Protein AF-K0AZR6-F1 (afdb_monomer_lite)

Radius of gyration: 18.76 Å; chains: 1; bounding box: 40×21×53 Å

pLDDT: mean 90.81, std 9.56, range [52.62, 98.44]

Organism: Gottschalkia acidurici (strain ATCC 7906 / DSM 604 / BCRC 14475 / CIP 104303 / KCTC 5404 / NCIMB 10678 / 9a) (NCBI:txid1128398)

Foldseek 3Di:
DALVVLLVLLVVLLVVLVVVLVVQQVVQVVVLVVVVVPPDPDGDPDGDHDDQPNDPSNVVSNVSSVVSNVVSVVVVVVD

Sequence (79 aa):
MNKKLYYILGTVFIITSGILYSLERAISYFSWIGQMNADSSSFPSYPNLPNIFTNSFVPTFIVIGVILFVLGYRKHNKV

Structure (mmCIF, N/CA/C/O backbone):
data_AF-K0AZR6-F1
#
_entry.id   AF-K0AZR6-F1
#
loop_
_atom_site.group_PDB
_atom_site.id
_atom_site.type_symbol
_atom_site.label_atom_id
_atom_site.label_alt_id
_atom_site.label_comp_id
_atom_site.label_asym_id
_atom_site.label_entity_id
_atom_site.label_seq_id
_atom_site.pdbx_PDB_ins_code
_atom_site.Cartn_x
_atom_site.Cartn_y
_atom_site.Cartn_z
_atom_site.occupancy
_atom_site.B_iso_or_equiv
_atom_site.auth_seq_id
_atom_site.auth_comp_id
_atom_site.auth_asym_id
_atom_site.au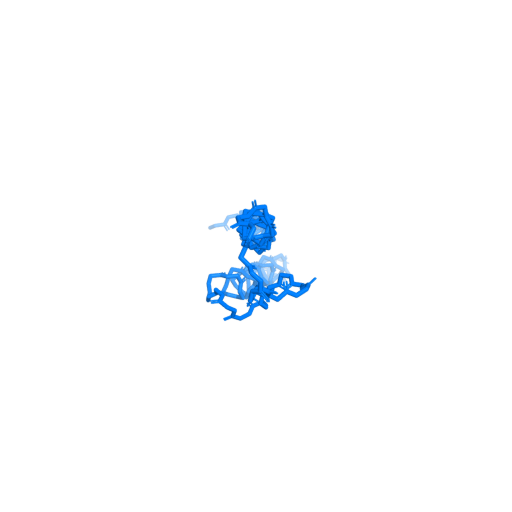th_atom_id
_atom_site.pdbx_PDB_model_num
ATOM 1 N N . MET A 1 1 ? -6.044 7.064 23.059 1.00 64.69 1 MET A N 1
ATOM 2 C CA . MET A 1 1 ? -6.024 7.311 21.593 1.00 64.69 1 MET A CA 1
ATOM 3 C C . MET A 1 1 ? -7.372 7.820 21.084 1.00 64.69 1 MET A C 1
ATOM 5 O O . MET A 1 1 ? -8.383 7.188 21.367 1.00 64.69 1 MET A O 1
ATOM 9 N N . ASN A 1 2 ? -7.415 8.952 20.379 1.00 85.12 2 ASN A N 1
ATOM 10 C CA . ASN A 1 2 ? -8.646 9.533 19.816 1.00 85.12 2 ASN A CA 1
ATOM 11 C C . ASN A 1 2 ? -9.168 8.682 18.632 1.00 85.12 2 ASN A C 1
ATOM 13 O O . ASN A 1 2 ? -8.354 8.165 17.871 1.00 85.12 2 ASN A O 1
ATOM 17 N N . LYS A 1 3 ? -10.494 8.545 18.443 1.00 87.56 3 LYS A N 1
ATOM 18 C CA . LYS A 1 3 ? -11.081 7.835 17.281 1.00 87.56 3 LYS A CA 1
ATOM 19 C C . LYS A 1 3 ? -10.590 8.405 15.947 1.00 87.56 3 LYS A C 1
ATOM 21 O O . LYS A 1 3 ? -10.288 7.649 15.033 1.00 87.56 3 LYS A O 1
ATOM 26 N N . LYS A 1 4 ? -10.410 9.730 15.882 1.00 92.12 4 LYS A N 1
ATOM 27 C CA . LYS A 1 4 ? -9.852 10.419 14.710 1.00 92.12 4 LYS A CA 1
ATOM 28 C C . LYS A 1 4 ? -8.450 9.913 14.361 1.00 92.12 4 LYS A C 1
ATOM 30 O O . LYS A 1 4 ? -8.133 9.779 13.191 1.00 92.12 4 LYS A O 1
ATOM 35 N N . LEU A 1 5 ? -7.638 9.583 15.369 1.00 94.50 5 LEU A N 1
ATOM 36 C CA . LEU A 1 5 ? -6.264 9.127 15.168 1.00 94.50 5 LEU A CA 1
ATOM 37 C C . LEU A 1 5 ? -6.217 7.744 14.504 1.00 94.50 5 LEU A C 1
ATOM 39 O O . LEU A 1 5 ? -5.398 7.542 13.618 1.00 94.50 5 LEU A O 1
ATOM 43 N N . TYR A 1 6 ? -7.127 6.828 14.859 1.00 94.62 6 TYR A N 1
ATOM 44 C CA . TYR A 1 6 ? -7.240 5.530 14.176 1.00 94.62 6 TYR A CA 1
ATOM 45 C C . TYR A 1 6 ? -7.520 5.695 12.681 1.00 94.62 6 TYR A C 1
ATOM 47 O O . TYR A 1 6 ? -6.859 5.060 11.867 1.00 94.62 6 TYR A O 1
ATOM 55 N N . TYR A 1 7 ? -8.452 6.580 12.322 1.00 95.81 7 TYR A N 1
ATOM 56 C CA . TYR A 1 7 ? -8.781 6.834 10.920 1.00 95.81 7 TYR A CA 1
ATOM 57 C C . TYR A 1 7 ? -7.653 7.538 10.170 1.00 95.81 7 TYR A C 1
ATOM 59 O O . TYR A 1 7 ? -7.346 7.147 9.052 1.00 95.81 7 TYR A O 1
ATOM 67 N N . ILE A 1 8 ? -6.992 8.524 10.786 1.00 97.31 8 ILE A N 1
ATOM 68 C CA . ILE A 1 8 ? -5.842 9.203 10.171 1.00 97.31 8 ILE A CA 1
ATOM 69 C C . ILE A 1 8 ? -4.725 8.195 9.886 1.00 97.31 8 ILE A C 1
ATOM 71 O O . ILE A 1 8 ? -4.259 8.117 8.754 1.00 97.31 8 ILE A O 1
ATOM 75 N N . LEU A 1 9 ? -4.330 7.389 10.878 1.00 97.00 9 LEU A N 1
ATOM 76 C CA . LEU A 1 9 ? -3.286 6.382 10.682 1.00 97.00 9 LEU A CA 1
ATOM 77 C C . LEU A 1 9 ? -3.707 5.319 9.662 1.00 97.00 9 LEU A C 1
ATOM 79 O O . LEU A 1 9 ? -2.911 4.972 8.797 1.00 97.00 9 LEU A O 1
ATOM 83 N N . GLY A 1 10 ? -4.953 4.840 9.723 1.00 97.00 10 GLY A N 1
ATOM 84 C CA . GLY A 1 10 ? -5.481 3.875 8.760 1.00 97.00 10 GLY A CA 1
ATOM 85 C C . GLY A 1 10 ? -5.396 4.390 7.323 1.00 97.00 10 GLY A C 1
ATOM 86 O O . GLY A 1 10 ? -4.877 3.696 6.451 1.00 97.00 10 GLY A O 1
ATOM 87 N N . THR A 1 11 ? -5.821 5.634 7.091 1.00 97.94 11 THR A N 1
ATOM 88 C CA . THR A 1 11 ? -5.704 6.306 5.791 1.00 97.94 11 THR A CA 1
ATOM 89 C C . THR A 1 11 ? -4.251 6.436 5.347 1.00 97.94 11 THR A C 1
ATOM 91 O O . THR A 1 11 ? -3.950 6.126 4.197 1.00 97.94 11 THR A O 1
ATOM 94 N N . VAL A 1 12 ? -3.343 6.849 6.240 1.00 98.25 12 VAL A N 1
ATOM 95 C CA . VAL A 1 12 ? -1.911 6.966 5.920 1.00 98.25 12 VAL A CA 1
ATOM 96 C C . VAL A 1 12 ? -1.354 5.622 5.455 1.00 98.25 12 VAL A C 1
ATOM 98 O O . VAL A 1 12 ? -0.776 5.565 4.376 1.00 98.25 12 VAL A O 1
ATOM 101 N N . PHE A 1 13 ? -1.595 4.529 6.186 1.00 98.12 13 PHE A N 1
ATOM 102 C CA . PHE A 1 13 ? -1.117 3.199 5.790 1.00 98.12 13 PHE A CA 1
ATOM 103 C C . PHE A 1 13 ? -1.661 2.752 4.423 1.00 98.12 13 PHE A C 1
ATOM 105 O O . PHE A 1 13 ? -0.898 2.252 3.595 1.00 98.12 13 PHE A O 1
ATOM 112 N N . ILE A 1 14 ? -2.950 2.975 4.149 1.00 98.00 14 ILE A N 1
ATOM 113 C CA . ILE A 1 14 ? -3.565 2.618 2.859 1.00 98.00 14 ILE A CA 1
ATOM 114 C C . ILE A 1 14 ? -2.970 3.441 1.710 1.00 98.00 14 ILE A C 1
ATOM 116 O O . ILE A 1 14 ? -2.590 2.875 0.685 1.00 98.00 14 ILE A O 1
ATOM 120 N N . ILE A 1 15 ? -2.844 4.760 1.882 1.00 98.44 15 ILE A N 1
ATOM 121 C CA . ILE A 1 15 ? -2.260 5.643 0.864 1.00 98.44 15 ILE A CA 1
ATOM 122 C C . ILE A 1 15 ? -0.798 5.268 0.615 1.00 98.44 15 ILE A C 1
ATOM 124 O O . ILE A 1 15 ? -0.395 5.118 -0.537 1.00 98.44 15 ILE A O 1
ATOM 128 N N . THR A 1 16 ? -0.008 5.065 1.671 1.00 98.12 16 THR A N 1
ATOM 129 C CA . THR A 1 16 ? 1.397 4.664 1.541 1.00 98.12 16 THR A CA 1
ATOM 130 C C . THR A 1 16 ? 1.532 3.326 0.819 1.00 98.12 16 THR A C 1
ATOM 132 O O . THR A 1 16 ? 2.401 3.202 -0.038 1.00 98.12 16 THR A O 1
ATOM 135 N N . SER A 1 17 ? 0.658 2.351 1.088 1.00 97.88 17 SER A N 1
ATOM 136 C CA . SER A 1 17 ? 0.635 1.089 0.337 1.00 97.88 17 SER A CA 1
ATOM 137 C C . SER A 1 17 ? 0.408 1.311 -1.164 1.00 97.88 17 SER A C 1
ATOM 139 O O . SER A 1 17 ? 1.159 0.790 -1.990 1.00 97.88 17 SER A O 1
ATOM 141 N N . GLY A 1 18 ? -0.575 2.144 -1.525 1.00 97.06 18 GLY A N 1
ATOM 142 C CA . GLY A 1 18 ? -0.850 2.483 -2.923 1.00 97.06 18 GLY A CA 1
ATOM 143 C C . GLY A 1 18 ? 0.319 3.198 -3.609 1.00 97.06 18 GLY A C 1
ATOM 144 O O . GLY A 1 18 ? 0.634 2.894 -4.762 1.00 97.06 18 GLY A O 1
ATOM 145 N N . ILE A 1 19 ? 0.999 4.102 -2.895 1.00 98.06 19 ILE A N 1
ATOM 146 C CA . ILE A 1 19 ? 2.202 4.790 -3.388 1.00 98.06 19 ILE A CA 1
ATOM 147 C C . ILE A 1 19 ? 3.334 3.788 -3.626 1.00 98.06 19 ILE A C 1
ATOM 149 O O . ILE A 1 19 ? 3.924 3.807 -4.703 1.00 98.06 19 ILE A O 1
ATOM 153 N N . LEU A 1 20 ? 3.608 2.896 -2.668 1.00 97.31 20 LEU A N 1
ATOM 154 C CA . LEU A 1 20 ? 4.642 1.866 -2.807 1.00 97.31 20 LEU A CA 1
ATOM 155 C C . LEU A 1 20 ? 4.370 0.978 -4.023 1.00 97.31 20 LEU A C 1
ATOM 157 O O . LEU A 1 20 ? 5.229 0.861 -4.893 1.00 97.31 20 LEU A O 1
ATOM 161 N N . TYR A 1 21 ? 3.152 0.446 -4.142 1.00 97.50 21 TYR A N 1
ATOM 162 C CA . TYR A 1 21 ? 2.775 -0.400 -5.273 1.00 97.50 21 TYR A CA 1
ATOM 163 C C . TYR A 1 21 ? 2.919 0.319 -6.624 1.00 97.50 21 TYR A C 1
ATOM 165 O O . TYR A 1 21 ? 3.399 -0.250 -7.607 1.00 97.50 21 TYR A O 1
ATOM 173 N N . SER A 1 22 ? 2.534 1.596 -6.676 1.00 97.19 22 SER A N 1
ATOM 174 C CA . SER A 1 22 ? 2.638 2.406 -7.893 1.00 97.19 22 SER A CA 1
ATOM 175 C C . SER A 1 22 ? 4.093 2.700 -8.263 1.00 97.19 22 SER A C 1
ATOM 177 O O . SER A 1 22 ? 4.450 2.611 -9.438 1.00 97.19 22 SER A O 1
ATOM 179 N N . LEU A 1 23 ? 4.941 3.007 -7.276 1.00 97.25 23 LEU A N 1
ATOM 180 C CA . LEU A 1 23 ? 6.369 3.254 -7.481 1.00 97.25 23 LEU A CA 1
ATOM 181 C C . LEU A 1 23 ? 7.086 2.014 -8.014 1.00 97.25 23 LEU A C 1
ATOM 183 O O . LEU A 1 23 ? 7.859 2.126 -8.960 1.00 97.25 23 LEU A O 1
ATOM 187 N N . GLU A 1 24 ? 6.804 0.832 -7.474 1.00 96.00 24 GLU A N 1
ATOM 188 C CA . GLU A 1 24 ? 7.419 -0.415 -7.947 1.00 96.00 24 GLU A CA 1
ATOM 189 C C . GLU A 1 24 ? 7.081 -0.711 -9.406 1.00 96.00 24 GLU A C 1
ATOM 191 O O . GLU A 1 24 ? 7.953 -1.075 -10.203 1.00 96.00 24 GLU A O 1
ATOM 196 N N . ARG A 1 25 ? 5.819 -0.496 -9.790 1.00 95.81 25 ARG A N 1
ATOM 197 C CA . ARG A 1 25 ? 5.403 -0.619 -11.189 1.00 95.81 25 ARG A CA 1
ATOM 198 C C . ARG A 1 25 ? 6.069 0.439 -12.059 1.00 95.81 25 ARG A C 1
ATOM 200 O O . ARG A 1 25 ? 6.550 0.096 -13.134 1.00 95.81 25 ARG A O 1
ATOM 207 N N . ALA A 1 26 ? 6.145 1.690 -11.602 1.00 96.62 26 ALA A N 1
ATOM 208 C CA . ALA A 1 26 ? 6.820 2.759 -12.334 1.00 96.62 26 ALA A CA 1
ATOM 209 C C . ALA A 1 26 ? 8.302 2.428 -12.575 1.00 96.62 26 ALA A C 1
ATOM 211 O O . ALA A 1 26 ? 8.762 2.508 -13.710 1.00 96.62 26 ALA A O 1
ATOM 212 N N . ILE A 1 27 ? 9.028 1.976 -11.548 1.00 95.38 27 ILE A N 1
ATOM 213 C CA . ILE A 1 27 ? 10.433 1.552 -11.660 1.00 95.38 27 ILE A CA 1
ATOM 214 C C . ILE A 1 27 ? 10.576 0.397 -12.658 1.00 95.38 27 ILE A C 1
ATOM 216 O O . ILE A 1 27 ? 11.490 0.407 -13.479 1.00 95.38 27 ILE A O 1
ATOM 220 N N . SER A 1 28 ? 9.652 -0.565 -12.637 1.00 94.75 28 SER A N 1
ATOM 221 C CA . SER A 1 28 ? 9.660 -1.697 -13.573 1.00 94.75 28 SER A CA 1
ATOM 222 C C . SER A 1 28 ? 9.474 -1.243 -15.025 1.00 94.75 28 SER A C 1
ATOM 224 O O . SER A 1 28 ? 10.173 -1.726 -15.914 1.00 94.75 28 SER A O 1
ATOM 226 N N . TYR A 1 29 ? 8.601 -0.258 -15.267 1.00 94.75 29 TYR A N 1
ATOM 227 C CA . TYR A 1 29 ? 8.475 0.381 -16.580 1.00 94.75 29 TYR A CA 1
ATOM 228 C C . TYR A 1 29 ? 9.745 1.134 -16.980 1.00 94.75 29 TYR A C 1
ATOM 230 O O . TYR A 1 29 ? 10.215 0.961 -18.101 1.00 94.75 29 TYR A O 1
ATOM 238 N N . PHE A 1 30 ? 10.328 1.930 -16.081 1.00 93.81 30 PHE A N 1
ATOM 239 C CA . PHE A 1 30 ? 11.575 2.652 -16.358 1.00 93.81 30 PHE A CA 1
ATOM 240 C C . PHE A 1 30 ? 12.724 1.700 -16.707 1.00 93.81 30 PHE A C 1
ATOM 242 O O . PHE A 1 30 ? 13.451 1.940 -17.670 1.00 93.81 30 PHE A O 1
ATOM 249 N N . SER A 1 31 ? 12.863 0.599 -15.965 1.00 91.56 31 SER A N 1
ATOM 250 C CA . SER A 1 31 ? 13.876 -0.424 -16.230 1.00 91.56 31 SER A CA 1
ATOM 251 C C . SER A 1 31 ? 13.664 -1.090 -17.589 1.00 91.56 31 SER A C 1
ATOM 253 O O . SER A 1 31 ? 14.612 -1.215 -18.364 1.00 91.56 31 SER A O 1
ATOM 255 N N . TRP A 1 32 ? 12.422 -1.448 -17.915 1.00 91.38 32 TRP A N 1
ATOM 256 C CA . TRP A 1 32 ? 12.082 -2.047 -19.203 1.00 91.38 32 TR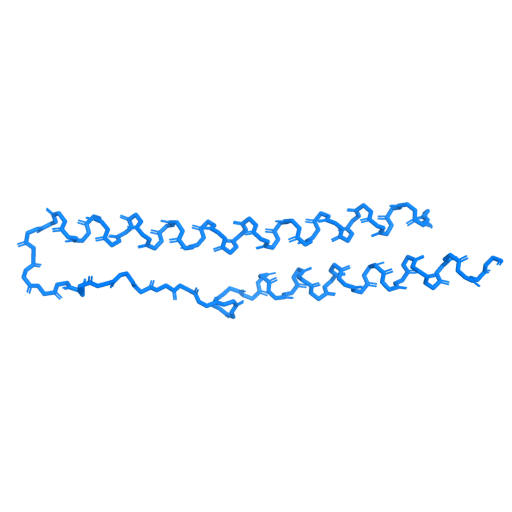P A CA 1
ATOM 257 C C . TRP A 1 32 ? 12.330 -1.100 -20.385 1.00 91.38 32 TRP A C 1
ATOM 259 O O . TRP A 1 32 ? 12.903 -1.519 -21.386 1.00 91.38 32 TRP A O 1
ATOM 269 N N . ILE A 1 33 ? 11.996 0.189 -20.257 1.00 90.38 33 ILE A N 1
ATOM 270 C CA . ILE A 1 33 ? 12.323 1.197 -21.279 1.00 90.38 33 ILE A CA 1
ATOM 271 C C . ILE A 1 33 ? 13.841 1.253 -21.495 1.00 90.38 33 ILE A C 1
ATOM 273 O O . ILE A 1 33 ? 14.296 1.254 -22.636 1.00 90.38 33 ILE A O 1
ATOM 277 N N . GLY A 1 34 ? 14.638 1.256 -20.422 1.00 88.38 34 GLY A N 1
ATOM 278 C CA . GLY A 1 34 ? 16.099 1.216 -20.529 1.00 88.38 34 GLY A CA 1
ATOM 279 C C . GLY A 1 34 ? 16.606 -0.024 -21.273 1.00 88.38 34 GLY A C 1
ATOM 280 O O . GLY A 1 34 ? 17.455 0.097 -22.151 1.00 88.38 34 GLY A O 1
ATOM 281 N N . GLN A 1 35 ? 16.037 -1.196 -20.979 1.00 86.81 35 GLN A N 1
ATOM 282 C CA . GLN A 1 35 ? 16.357 -2.452 -21.665 1.00 86.81 35 GLN A CA 1
ATOM 283 C C . GLN A 1 35 ? 16.015 -2.403 -23.160 1.00 86.81 35 GLN A C 1
ATOM 285 O O . GLN A 1 35 ? 16.838 -2.790 -23.985 1.00 86.81 35 GLN A O 1
ATOM 290 N N . MET A 1 36 ? 14.847 -1.869 -23.530 1.00 85.12 36 MET A N 1
ATOM 291 C CA . MET A 1 36 ? 14.461 -1.727 -24.939 1.00 85.12 36 MET A CA 1
ATOM 292 C C . MET A 1 36 ? 15.384 -0.797 -25.732 1.00 85.12 36 MET A C 1
ATOM 294 O O . MET A 1 36 ? 15.619 -1.037 -26.910 1.00 85.12 36 MET A O 1
ATOM 298 N N . ASN A 1 37 ? 15.902 0.261 -25.103 1.00 83.81 37 ASN A N 1
ATOM 299 C CA . ASN A 1 37 ? 16.806 1.211 -25.758 1.00 83.81 37 ASN A CA 1
ATOM 300 C C . ASN A 1 37 ? 18.253 0.700 -25.861 1.00 83.81 37 ASN A C 1
ATOM 302 O O . ASN A 1 37 ? 19.051 1.289 -26.583 1.00 83.81 37 ASN A O 1
ATOM 306 N N . ALA A 1 38 ? 18.613 -0.375 -25.153 1.00 81.06 38 ALA A N 1
ATOM 307 C CA . ALA A 1 38 ? 19.978 -0.899 -25.106 1.00 81.06 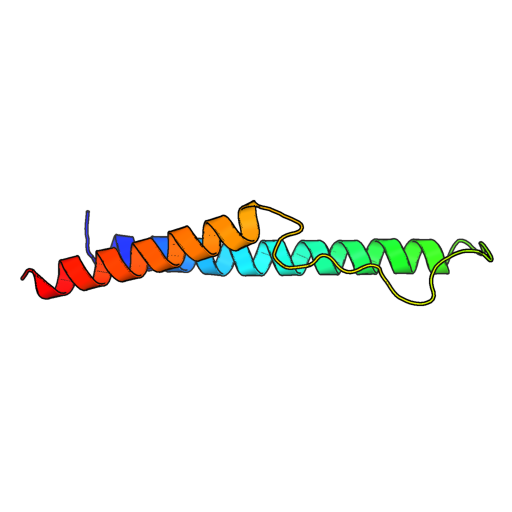38 ALA A CA 1
ATOM 308 C C . ALA A 1 38 ? 20.362 -1.777 -26.321 1.00 81.06 38 ALA A C 1
ATOM 310 O O . ALA A 1 38 ? 21.353 -2.501 -26.255 1.00 81.06 38 ALA A O 1
ATOM 311 N N . ASP A 1 39 ? 19.579 -1.745 -27.407 1.00 64.94 39 ASP A N 1
ATOM 312 C CA . ASP A 1 39 ? 19.810 -2.447 -28.686 1.00 64.94 39 ASP A CA 1
ATOM 313 C C . ASP A 1 39 ? 20.208 -3.932 -28.534 1.00 64.94 39 ASP A C 1
ATOM 315 O O . ASP A 1 39 ? 20.954 -4.511 -29.324 1.00 64.94 39 ASP A O 1
ATOM 319 N N . SER A 1 40 ? 19.712 -4.573 -27.469 1.00 66.81 40 SER A N 1
ATOM 320 C CA . SER A 1 40 ? 19.979 -5.978 -27.170 1.00 66.81 40 SER A CA 1
ATOM 321 C C . SER A 1 40 ? 18.780 -6.809 -27.610 1.00 66.81 40 SER A C 1
ATOM 323 O O . SER A 1 40 ? 17.671 -6.662 -27.098 1.00 66.81 40 SER A O 1
ATOM 325 N N . SER A 1 41 ? 19.004 -7.714 -28.555 1.00 66.25 41 SER A N 1
ATOM 326 C CA . SER A 1 41 ? 17.979 -8.503 -29.253 1.00 66.25 41 SER A CA 1
ATOM 327 C C . SER A 1 41 ? 17.245 -9.549 -28.394 1.00 66.25 41 SER A C 1
ATOM 329 O O . SER A 1 41 ? 16.473 -10.342 -28.928 1.00 66.25 41 SER A O 1
ATOM 331 N N . SER A 1 42 ? 17.453 -9.568 -27.073 1.00 76.12 42 SER A N 1
ATOM 332 C CA . SER A 1 42 ? 16.957 -10.614 -26.167 1.00 76.12 42 SER A CA 1
ATOM 333 C C . SER A 1 42 ? 16.049 -10.123 -25.032 1.00 76.12 42 SER A C 1
ATOM 335 O O . SER A 1 42 ? 15.791 -10.889 -24.103 1.00 76.12 42 SER A O 1
ATOM 337 N N . PHE A 1 43 ? 15.585 -8.870 -25.045 1.00 80.31 43 PHE A N 1
ATOM 338 C CA . PHE A 1 43 ? 14.707 -8.363 -23.984 1.00 80.31 43 PHE A CA 1
ATOM 339 C C . PHE A 1 43 ? 13.220 -8.665 -24.230 1.00 80.31 43 PHE A C 1
ATOM 341 O O . PHE A 1 43 ? 12.772 -8.730 -25.376 1.00 80.31 43 PHE A O 1
ATOM 348 N N . PRO A 1 44 ? 12.429 -8.858 -23.157 1.00 80.31 44 PRO A N 1
ATOM 349 C CA . PRO A 1 44 ? 11.009 -9.160 -23.275 1.00 80.31 44 PRO A CA 1
ATOM 350 C C . PRO A 1 44 ? 10.223 -7.986 -23.872 1.00 80.31 44 PRO A C 1
ATOM 352 O O . PRO A 1 44 ? 10.449 -6.822 -23.540 1.00 80.31 44 PRO A O 1
ATOM 355 N N . SER A 1 45 ? 9.223 -8.303 -24.700 1.00 84.44 45 SER A N 1
ATOM 356 C CA . SER A 1 45 ? 8.337 -7.317 -25.343 1.00 84.44 45 SER A CA 1
ATOM 357 C C . SER A 1 45 ? 7.441 -6.554 -24.364 1.00 84.44 45 SER A C 1
ATOM 359 O O . SER A 1 45 ? 6.796 -5.589 -24.760 1.00 84.44 45 SER A O 1
ATOM 361 N N . TYR A 1 46 ? 7.380 -6.988 -23.103 1.00 85.75 46 TYR A N 1
ATOM 362 C CA . TYR A 1 46 ? 6.577 -6.374 -22.054 1.00 85.75 46 TYR A CA 1
ATOM 363 C C . TYR A 1 46 ? 7.376 -6.291 -20.748 1.00 85.75 46 TYR A C 1
ATOM 365 O O . TYR A 1 46 ? 8.162 -7.199 -20.456 1.00 85.75 46 TYR A O 1
ATOM 373 N N . PRO A 1 47 ? 7.155 -5.243 -19.935 1.00 88.88 47 PRO A N 1
ATOM 374 C CA . PRO A 1 47 ? 7.769 -5.137 -18.622 1.00 88.88 47 PRO A CA 1
ATOM 375 C C . PRO A 1 47 ? 7.264 -6.252 -17.710 1.00 88.88 47 PRO A C 1
ATOM 377 O O . PRO A 1 47 ? 6.065 -6.537 -17.654 1.00 88.88 47 PRO A O 1
ATOM 380 N N . ASN A 1 48 ? 8.174 -6.845 -16.939 1.00 90.38 48 ASN A N 1
ATOM 381 C CA . ASN A 1 48 ? 7.788 -7.729 -15.850 1.00 90.38 48 ASN A CA 1
ATOM 382 C C . ASN A 1 48 ? 7.269 -6.875 -14.687 1.00 90.38 48 ASN A C 1
ATOM 384 O O . ASN A 1 48 ? 8.023 -6.106 -14.092 1.00 90.38 48 ASN A O 1
ATOM 388 N N . LEU A 1 49 ? 5.970 -6.962 -14.410 1.00 93.00 49 LEU A N 1
ATOM 389 C CA . LEU A 1 49 ? 5.299 -6.084 -13.460 1.00 93.00 49 LEU A CA 1
ATOM 390 C C . LEU A 1 49 ? 5.158 -6.759 -12.090 1.00 93.00 49 LEU A C 1
ATOM 392 O O . LEU A 1 49 ? 4.641 -7.877 -12.017 1.00 93.00 49 LEU A O 1
ATOM 396 N N . PRO A 1 50 ? 5.527 -6.071 -10.996 1.00 92.94 50 PRO A N 1
ATOM 397 C CA . PRO A 1 50 ? 5.350 -6.591 -9.653 1.00 92.94 50 PRO A CA 1
ATOM 398 C C . PRO A 1 50 ? 3.860 -6.749 -9.338 1.00 92.94 50 PRO A C 1
ATOM 400 O O . PRO A 1 50 ? 3.012 -5.904 -9.663 1.00 92.94 50 PRO A O 1
ATOM 403 N N . ASN A 1 51 ? 3.536 -7.868 -8.698 1.00 93.81 51 ASN A N 1
ATOM 404 C CA . ASN A 1 51 ? 2.210 -8.119 -8.160 1.00 93.81 51 ASN A CA 1
ATOM 405 C C . ASN A 1 51 ? 2.104 -7.528 -6.744 1.00 93.81 51 ASN A C 1
ATOM 407 O O . ASN A 1 51 ? 3.084 -7.069 -6.163 1.00 93.81 51 ASN A O 1
ATOM 411 N N . ILE A 1 52 ? 0.901 -7.536 -6.170 1.00 92.25 52 ILE A N 1
ATOM 412 C CA . ILE A 1 52 ? 0.664 -6.965 -4.835 1.00 92.25 52 ILE A CA 1
ATOM 413 C C . ILE A 1 52 ? 1.409 -7.708 -3.710 1.00 92.25 52 ILE A C 1
ATOM 415 O O . ILE A 1 52 ? 1.512 -7.193 -2.607 1.00 92.25 52 ILE A O 1
ATOM 419 N N . PHE A 1 53 ? 1.930 -8.908 -3.974 1.00 94.75 53 PHE A N 1
ATOM 420 C CA . PHE A 1 53 ? 2.680 -9.730 -3.023 1.00 94.75 53 PHE A CA 1
ATOM 421 C C . PHE A 1 53 ? 4.194 -9.704 -3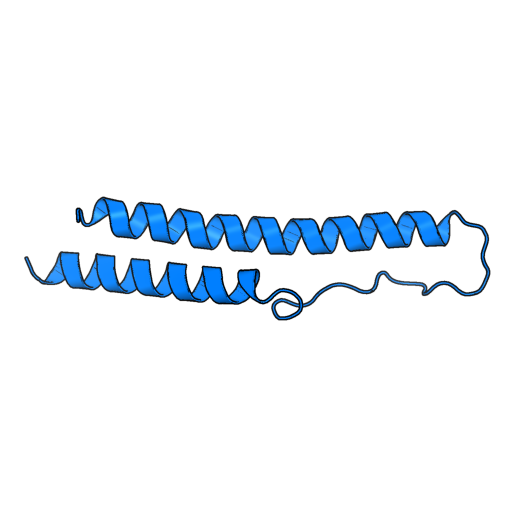.268 1.00 94.75 53 PHE A C 1
ATOM 423 O O . PHE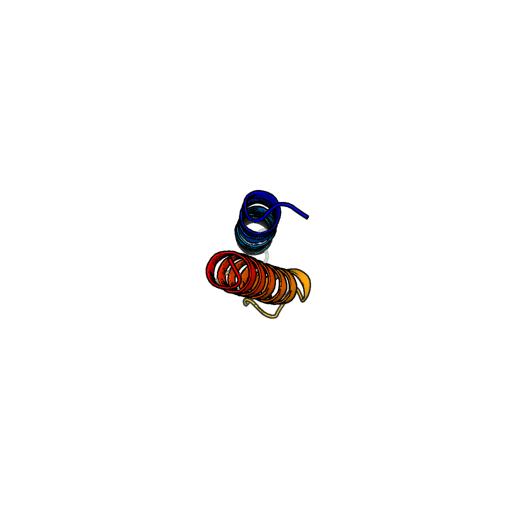 A 1 53 ? 4.935 -10.310 -2.499 1.00 94.75 53 PHE A O 1
ATOM 430 N N . THR A 1 54 ? 4.669 -9.013 -4.310 1.00 94.38 54 THR A N 1
ATOM 431 C CA . THR A 1 54 ? 6.101 -8.893 -4.612 1.00 94.38 54 THR A CA 1
ATOM 432 C C . THR A 1 54 ? 6.828 -8.128 -3.510 1.00 94.38 54 THR A C 1
ATOM 434 O O . THR A 1 54 ? 7.953 -8.473 -3.160 1.00 94.38 54 THR A O 1
ATOM 437 N N . ASN A 1 55 ? 6.154 -7.152 -2.902 1.00 94.62 55 ASN A N 1
ATOM 438 C CA . ASN A 1 55 ? 6.632 -6.439 -1.731 1.00 94.62 55 ASN A CA 1
ATOM 439 C C . ASN A 1 55 ? 5.691 -6.666 -0.553 1.00 94.62 55 ASN A C 1
ATOM 441 O O . ASN A 1 55 ? 4.533 -6.258 -0.584 1.00 94.62 55 ASN A O 1
ATOM 445 N N . SER A 1 56 ? 6.210 -7.277 0.512 1.00 96.25 56 SER A N 1
ATOM 446 C CA . SER A 1 56 ? 5.451 -7.599 1.721 1.00 96.25 56 SER A CA 1
ATOM 447 C C . SER A 1 56 ? 4.913 -6.368 2.460 1.00 96.25 56 SER A C 1
ATOM 449 O O . SER A 1 56 ? 3.910 -6.491 3.167 1.00 96.25 56 SER A O 1
ATOM 451 N N . PHE A 1 57 ? 5.492 -5.177 2.274 1.00 96.06 57 PHE A N 1
ATOM 452 C CA . PHE A 1 57 ? 4.991 -3.934 2.866 1.00 96.06 57 PHE A CA 1
ATOM 453 C C . PHE A 1 57 ? 3.639 -3.514 2.284 1.00 96.06 57 PHE A C 1
ATOM 455 O O . PHE A 1 57 ? 2.789 -3.035 3.033 1.00 96.06 57 PHE A O 1
ATOM 462 N N . VAL A 1 58 ? 3.396 -3.745 0.989 1.00 97.00 58 VAL A N 1
ATOM 463 C CA . VAL A 1 58 ? 2.139 -3.376 0.317 1.00 97.00 58 VAL A CA 1
ATOM 464 C C . VAL A 1 58 ? 0.919 -4.053 0.974 1.00 97.00 58 VAL A C 1
ATOM 466 O O . VAL A 1 58 ? 0.049 -3.331 1.477 1.00 97.00 58 VAL A O 1
ATOM 469 N N . PRO A 1 59 ? 0.833 -5.396 1.070 1.00 97.38 59 PRO A N 1
ATOM 470 C CA . PRO A 1 59 ? -0.302 -6.065 1.691 1.00 97.38 59 PRO A CA 1
ATOM 471 C C . PRO A 1 59 ? -0.312 -5.859 3.208 1.00 97.38 59 PRO A C 1
ATOM 473 O O . PRO A 1 59 ? -1.384 -5.712 3.791 1.00 97.38 59 PRO A O 1
ATOM 476 N N . THR A 1 60 ? 0.856 -5.764 3.854 1.00 97.62 60 THR A N 1
ATOM 477 C CA . THR A 1 60 ? 0.942 -5.505 5.300 1.00 97.62 60 THR A CA 1
ATOM 478 C C . THR A 1 60 ? 0.319 -4.161 5.660 1.00 97.62 60 THR A C 1
ATOM 480 O O . THR A 1 60 ? -0.486 -4.080 6.586 1.00 97.62 60 THR A O 1
ATOM 483 N N . PHE A 1 61 ? 0.630 -3.104 4.912 1.00 97.88 61 PHE A N 1
ATOM 484 C CA . PHE A 1 61 ? 0.078 -1.775 5.167 1.00 97.88 61 PHE A CA 1
ATOM 485 C C . PHE A 1 61 ? -1.421 -1.715 4.875 1.00 97.88 61 PHE A C 1
ATOM 487 O O . PHE A 1 61 ? -2.151 -1.057 5.615 1.00 97.88 61 PHE A O 1
ATOM 494 N N . ILE A 1 62 ? -1.909 -2.463 3.880 1.00 97.81 62 ILE A N 1
ATOM 495 C CA . ILE A 1 62 ? -3.353 -2.606 3.651 1.00 97.81 62 ILE A CA 1
ATOM 496 C C . ILE A 1 62 ? -4.027 -3.252 4.860 1.00 97.81 62 ILE A C 1
ATOM 498 O O . ILE A 1 62 ? -4.993 -2.704 5.391 1.00 97.81 62 ILE A O 1
ATOM 502 N N . VAL A 1 63 ? -3.497 -4.379 5.337 1.00 98.19 63 VAL A N 1
ATOM 503 C CA . VAL A 1 63 ? -4.051 -5.102 6.489 1.00 98.19 63 VAL A CA 1
ATOM 504 C C . VAL A 1 63 ? -4.034 -4.231 7.746 1.00 98.19 63 VAL A C 1
ATOM 506 O O . VAL A 1 63 ? -5.061 -4.110 8.416 1.00 98.19 63 VAL A O 1
ATOM 509 N N . ILE A 1 64 ? -2.915 -3.564 8.045 1.00 97.94 64 ILE A N 1
ATOM 510 C CA . ILE A 1 64 ? -2.809 -2.639 9.186 1.00 97.94 64 ILE A CA 1
ATOM 511 C C . ILE A 1 64 ? -3.816 -1.495 9.048 1.00 97.94 64 ILE A C 1
ATOM 513 O O . ILE A 1 64 ? -4.518 -1.177 10.011 1.00 97.94 64 ILE A O 1
ATOM 517 N N . GLY A 1 65 ? -3.927 -0.904 7.856 1.00 97.38 65 GLY A N 1
ATOM 518 C CA . GLY A 1 65 ? -4.881 0.159 7.569 1.00 97.38 65 GLY A CA 1
ATOM 519 C C . GLY A 1 65 ? -6.319 -0.264 7.867 1.00 97.38 65 GLY A C 1
ATOM 520 O O . GLY A 1 65 ? -7.018 0.404 8.632 1.00 97.38 65 GLY A O 1
ATOM 521 N N . VAL A 1 66 ? -6.734 -1.422 7.349 1.00 97.69 66 VAL A N 1
ATOM 522 C CA . VAL A 1 66 ? -8.068 -1.997 7.589 1.00 97.69 66 VAL A CA 1
ATOM 523 C C . VAL A 1 66 ? -8.294 -2.286 9.076 1.00 97.69 66 VAL A C 1
ATOM 525 O O . VAL A 1 66 ? -9.341 -1.918 9.615 1.00 97.69 66 VAL A O 1
ATOM 528 N N . ILE A 1 67 ? -7.317 -2.873 9.775 1.00 97.38 67 ILE A N 1
ATOM 529 C CA . ILE A 1 67 ? -7.410 -3.126 11.222 1.00 97.38 67 ILE A CA 1
ATOM 530 C C . ILE A 1 67 ? -7.626 -1.814 11.986 1.00 97.38 67 ILE A C 1
ATOM 532 O O . ILE A 1 67 ? -8.486 -1.750 12.866 1.00 97.38 67 ILE A O 1
ATOM 536 N N . LEU A 1 68 ? -6.899 -0.748 11.642 1.00 96.94 68 LEU A N 1
ATOM 537 C CA . LEU A 1 68 ? -7.055 0.559 12.281 1.00 96.94 68 LEU A CA 1
ATOM 538 C C . LEU A 1 68 ? -8.444 1.159 12.037 1.00 96.94 68 LEU A C 1
ATOM 540 O O . LEU A 1 68 ? -9.039 1.682 12.982 1.00 96.94 68 LEU A O 1
ATOM 544 N N . PHE A 1 69 ? -9.001 1.025 10.830 1.00 95.50 69 PHE A N 1
ATOM 545 C CA . PHE A 1 69 ? -10.386 1.421 10.549 1.00 95.50 69 PHE A CA 1
ATOM 546 C C . PHE A 1 69 ? -11.393 0.644 11.407 1.00 95.50 69 PHE A C 1
ATOM 548 O O . PHE A 1 69 ? -12.260 1.255 12.038 1.00 95.50 69 PHE A O 1
ATOM 555 N N . VAL A 1 70 ? -11.247 -0.681 11.508 1.00 95.19 70 VAL A N 1
ATOM 556 C CA . VAL A 1 70 ? -12.114 -1.530 12.345 1.00 95.19 70 VAL A CA 1
ATOM 557 C C . VAL A 1 70 ? -12.009 -1.142 13.822 1.00 95.19 70 VAL A C 1
ATOM 559 O O . VAL A 1 70 ? -13.025 -1.030 14.512 1.00 95.19 70 VAL A O 1
ATOM 562 N N . LEU A 1 71 ? -10.800 -0.887 14.328 1.00 93.81 71 LEU A N 1
ATOM 563 C CA . LEU A 1 71 ? -10.591 -0.430 15.705 1.00 93.81 71 LEU A CA 1
ATOM 564 C C . LEU A 1 71 ? -11.190 0.964 15.945 1.00 93.81 71 LEU A C 1
ATOM 566 O O . LEU A 1 71 ? -11.817 1.186 16.985 1.00 93.81 71 LEU A O 1
ATOM 570 N N . GLY A 1 72 ? -11.056 1.879 14.981 1.00 92.81 72 GLY A N 1
ATOM 571 C CA . GLY A 1 72 ? -11.690 3.197 15.006 1.00 92.81 72 GLY A CA 1
ATOM 572 C C . GLY A 1 72 ? -13.216 3.110 15.086 1.00 92.81 72 GLY A C 1
ATOM 573 O O . GLY A 1 72 ? -13.825 3.793 15.915 1.00 92.81 72 GLY A O 1
ATOM 574 N N . TYR A 1 73 ? -13.818 2.206 14.309 1.00 92.50 73 TYR A N 1
ATOM 575 C CA . TYR A 1 73 ? -15.260 1.952 14.307 1.00 92.50 73 TYR A CA 1
ATOM 576 C C . TYR A 1 73 ? -15.745 1.319 15.618 1.00 92.50 73 TYR A C 1
ATOM 578 O O . TYR A 1 73 ? -16.682 1.811 16.247 1.00 92.50 73 TYR A O 1
ATOM 586 N N . ARG A 1 74 ? -15.058 0.285 16.119 1.00 90.81 74 ARG A N 1
ATOM 587 C CA . ARG A 1 74 ? -15.390 -0.324 17.423 1.00 90.81 74 ARG A CA 1
ATOM 588 C C . ARG A 1 74 ? -15.286 0.679 18.566 1.00 90.81 74 ARG A C 1
ATOM 590 O O . ARG A 1 74 ? -16.069 0.611 19.507 1.00 90.81 74 ARG A O 1
ATOM 597 N N . LYS A 1 75 ? -14.331 1.608 18.498 1.00 87.44 75 LYS A N 1
ATOM 598 C CA . LYS A 1 75 ? -14.201 2.682 19.485 1.00 87.44 75 LYS A CA 1
ATOM 599 C C . LYS A 1 75 ? -15.324 3.716 19.382 1.00 87.44 75 LYS A C 1
ATOM 601 O O . LYS A 1 75 ? -15.692 4.291 20.398 1.00 87.44 75 LYS A O 1
ATOM 606 N N . HIS A 1 76 ? -15.850 3.953 18.183 1.00 81.38 76 HIS A N 1
ATOM 607 C CA . HIS A 1 76 ? -17.000 4.826 17.974 1.00 81.38 76 HIS A CA 1
ATOM 608 C C . HIS A 1 76 ? -18.270 4.274 18.636 1.00 81.38 76 HIS A C 1
ATOM 610 O O . HIS A 1 76 ? -18.972 5.026 19.296 1.00 81.38 76 HIS A O 1
ATOM 616 N N . ASN A 1 77 ? -18.525 2.972 18.488 1.00 76.25 77 ASN A N 1
ATOM 617 C CA . ASN A 1 77 ? -19.759 2.323 18.955 1.00 76.25 77 ASN A CA 1
ATOM 618 C C . ASN A 1 77 ? -19.734 1.888 20.430 1.00 76.25 77 ASN A C 1
ATOM 620 O O . ASN A 1 77 ? -20.729 1.381 20.930 1.00 76.25 77 ASN A O 1
ATOM 624 N N . LYS A 1 78 ? -18.593 2.022 21.116 1.00 67.81 78 LYS A N 1
ATOM 625 C C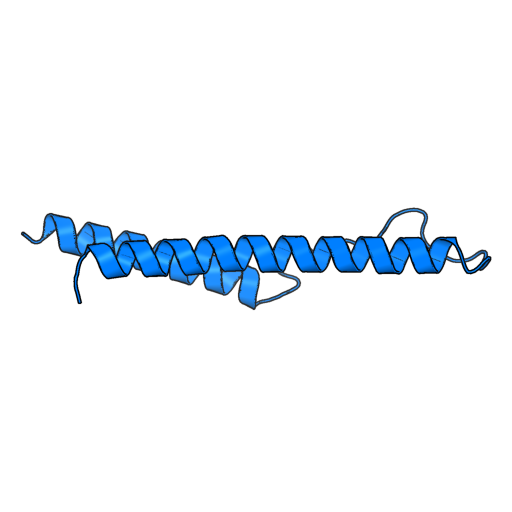A . LYS A 1 78 ? -18.460 1.776 22.565 1.00 67.81 78 LYS A CA 1
ATOM 626 C C . LYS A 1 78 ? -18.718 3.035 23.411 1.00 67.81 78 LYS A C 1
ATOM 628 O O . LYS A 1 78 ? -18.341 3.052 24.580 1.00 67.81 78 LYS A O 1
ATOM 633 N N . VAL A 1 79 ? -19.277 4.081 22.802 1.00 52.62 79 VAL A N 1
ATOM 634 C CA . VAL A 1 79 ? -19.738 5.309 23.467 1.00 52.62 79 VAL A CA 1
ATOM 635 C C . VAL A 1 79 ? -21.239 5.211 23.661 1.00 52.62 79 VAL A C 1
ATOM 637 O O . VAL A 1 79 ? -21.900 4.805 22.681 1.00 52.62 79 VAL A O 1
#

Secondary structure (DSSP, 8-state):
--HHHHHHHHHHHHHHHHHHHHHHHHHHHHHHHHHHHTT-TTS-SS--PPPTTTSTHHHHHHHHHHHHHHHHHHHHTT-